Protein AF-A0AAW5EIN3-F1 (afdb_monomer_lite)

InterPro domains:
  IPR001821 [NiFe]-hydrogenase, small subunit [PTHR30013] (1-75)
  IPR006137 NADH:ubiquinone oxidoreductase-like, 20kDa subunit [PF01058] (3-56)
  IPR037024 [NiFe]-hydrogenase, small subunit, N-terminal domain superfamily [G3DSA:3.40.50.700] (1-75)

Secondary structure (DSSP, 8-state):
---EEEEHHHHHH-TGGGSTT-TT----GGGT-SS-EEEE-SSSPPHHHHHHHHHHHHHHSSPPPB-TTS-BTT-

pLDDT: mean 95.32, std 5.25, range [60.91, 98.5]

Sequence (75 aa):
ALAIFAIGTCSSFGGIQAARPNPSNAQPLSKVTSKTVINVPGCPPSEKNIVGNVLHYLLFGELPALDVYNRPKWA

Structure (mmCIF, N/CA/C/O backbone):
data_AF-A0AAW5EIN3-F1
#
_entry.id   AF-A0AAW5EIN3-F1
#
loop_
_atom_site.group_PDB
_atom_site.id
_atom_site.type_symbol
_atom_site.label_atom_id
_atom_site.label_alt_id
_atom_site.label_comp_id
_atom_site.label_asym_id
_atom_site.label_entity_id
_atom_site.label_seq_id
_atom_site.pdbx_PDB_ins_code
_atom_site.Cartn_x
_atom_site.Cartn_y
_atom_site.Cartn_z
_atom_site.occupancy
_atom_site.B_iso_or_equiv
_atom_site.auth_seq_id
_atom_site.auth_comp_id
_atom_site.auth_asym_id
_atom_site.auth_atom_id
_atom_site.pdbx_PDB_model_num
ATOM 1 N N . ALA A 1 1 ? -1.319 -7.336 14.403 1.00 60.91 1 ALA A N 1
ATOM 2 C CA . ALA A 1 1 ? -1.499 -6.032 13.742 1.00 60.91 1 ALA A CA 1
ATOM 3 C C . ALA A 1 1 ? -2.989 -5.794 13.650 1.00 60.91 1 ALA A C 1
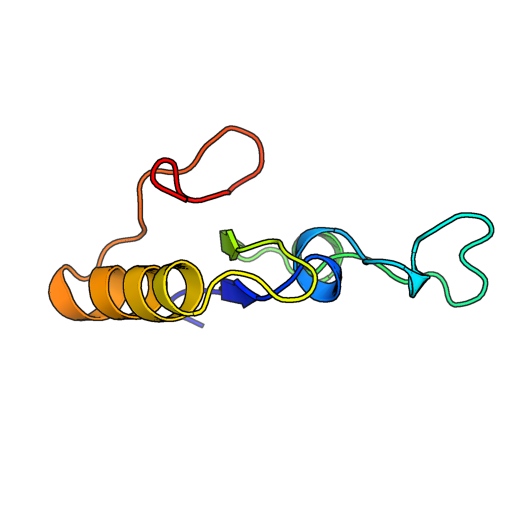ATOM 5 O O . ALA A 1 1 ? -3.673 -6.675 13.142 1.00 60.91 1 ALA A O 1
ATOM 6 N N . LEU A 1 2 ? -3.450 -4.677 14.210 1.00 76.69 2 LEU A N 1
ATOM 7 C CA . LEU A 1 2 ? -4.851 -4.256 14.173 1.00 76.69 2 LEU A CA 1
ATOM 8 C C . LEU A 1 2 ? -5.230 -3.705 12.778 1.00 76.69 2 LEU A C 1
ATOM 10 O O . LEU A 1 2 ? -6.334 -3.934 12.309 1.00 76.69 2 LEU A O 1
ATOM 14 N N . ALA A 1 3 ? -4.268 -3.088 12.080 1.00 83.69 3 ALA A N 1
ATOM 15 C CA . ALA A 1 3 ? -4.343 -2.668 10.679 1.00 83.69 3 ALA A CA 1
ATOM 16 C C . ALA A 1 3 ? -2.937 -2.716 10.041 1.00 83.69 3 ALA A C 1
ATOM 18 O O . ALA A 1 3 ? -1.938 -2.609 10.759 1.00 83.69 3 ALA A O 1
ATOM 19 N N . ILE A 1 4 ? -2.839 -2.883 8.716 1.00 94.94 4 ILE A N 1
ATOM 20 C CA . ILE A 1 4 ? -1.577 -2.782 7.958 1.00 94.94 4 ILE A CA 1
ATOM 21 C C . ILE A 1 4 ? -1.733 -1.695 6.896 1.00 94.94 4 ILE A C 1
ATOM 23 O O . ILE A 1 4 ? -2.501 -1.867 5.955 1.00 94.94 4 ILE A O 1
ATOM 27 N N . PHE A 1 5 ? -0.966 -0.612 7.017 1.00 96.00 5 PHE A N 1
ATOM 28 C CA . PHE A 1 5 ? -0.888 0.440 6.002 1.00 96.00 5 PHE A CA 1
ATOM 29 C C . PHE A 1 5 ? 0.356 0.240 5.131 1.00 96.00 5 PHE A C 1
ATOM 31 O O . PHE A 1 5 ? 1.487 0.394 5.593 1.00 96.00 5 PHE A O 1
ATOM 38 N N . ALA A 1 6 ? 0.148 -0.107 3.863 1.00 97.69 6 ALA A N 1
ATOM 39 C CA . ALA A 1 6 ? 1.197 -0.215 2.860 1.00 97.69 6 ALA A CA 1
ATOM 40 C C . ALA A 1 6 ? 1.513 1.174 2.290 1.00 97.69 6 ALA A C 1
ATOM 42 O O . ALA A 1 6 ? 0.918 1.614 1.304 1.00 97.69 6 ALA A O 1
ATOM 43 N N . ILE A 1 7 ? 2.442 1.879 2.940 1.00 98.00 7 ILE A N 1
ATOM 44 C CA . ILE A 1 7 ? 2.869 3.215 2.518 1.00 98.00 7 ILE A CA 1
ATOM 45 C C . ILE A 1 7 ? 3.798 3.119 1.302 1.00 98.00 7 ILE A C 1
ATOM 47 O O . ILE A 1 7 ? 4.868 2.505 1.350 1.00 98.00 7 ILE A O 1
ATOM 51 N N . GLY A 1 8 ? 3.381 3.754 0.212 1.00 98.44 8 GLY A N 1
ATOM 52 C CA . GLY A 1 8 ? 4.110 3.853 -1.043 1.00 98.44 8 GLY A CA 1
ATOM 53 C C . GLY A 1 8 ? 3.861 2.703 -2.019 1.00 98.44 8 GLY A C 1
ATOM 54 O O . GLY A 1 8 ? 3.477 1.591 -1.653 1.00 98.44 8 GLY A O 1
ATOM 55 N N . THR A 1 9 ? 4.121 2.966 -3.302 1.00 98.50 9 THR A N 1
ATOM 56 C CA . THR A 1 9 ? 3.909 2.002 -4.398 1.00 98.50 9 THR A CA 1
ATOM 57 C C . THR A 1 9 ? 4.740 0.730 -4.215 1.00 98.50 9 THR A C 1
ATOM 59 O O . THR A 1 9 ? 4.291 -0.349 -4.593 1.00 98.50 9 THR A O 1
ATOM 62 N N . CYS A 1 10 ? 5.915 0.827 -3.583 1.00 98.38 10 CYS A N 1
ATOM 63 C CA . CYS A 1 10 ? 6.762 -0.317 -3.243 1.00 98.38 10 CYS A CA 1
ATOM 64 C C . CYS A 1 10 ? 6.023 -1.362 -2.402 1.00 98.38 10 CYS A C 1
ATOM 66 O O . CYS A 1 10 ? 5.983 -2.530 -2.770 1.00 98.38 10 CYS A O 1
ATOM 68 N N . SER A 1 11 ? 5.407 -0.951 -1.295 1.00 98.19 11 SER A N 1
ATOM 69 C CA . SER A 1 11 ? 4.714 -1.876 -0.395 1.00 98.19 11 SER A CA 1
ATOM 70 C C . SER A 1 11 ? 3.302 -2.213 -0.886 1.00 98.19 11 SER A C 1
ATOM 72 O O . SER A 1 11 ? 2.860 -3.351 -0.724 1.00 98.19 11 SER A O 1
ATOM 74 N N . SER A 1 12 ? 2.623 -1.258 -1.536 1.00 98.06 12 SER A N 1
ATOM 75 C CA . SER A 1 12 ? 1.272 -1.448 -2.083 1.00 98.06 12 SER A CA 1
ATOM 76 C C . SER A 1 12 ? 1.256 -2.424 -3.265 1.00 98.06 12 SER A C 1
ATOM 78 O O . SER A 1 12 ? 0.396 -3.298 -3.336 1.00 98.06 12 SER A O 1
ATOM 80 N N . PHE A 1 13 ? 2.214 -2.292 -4.194 1.00 98.06 13 PHE A N 1
ATOM 81 C CA . PHE A 1 13 ? 2.173 -2.963 -5.504 1.00 98.06 13 PHE A CA 1
ATOM 82 C C . PHE A 1 13 ? 3.516 -3.549 -5.972 1.00 98.06 13 PHE A C 1
ATOM 84 O O . PHE A 1 13 ? 3.568 -4.177 -7.025 1.00 98.06 13 PHE A O 1
ATOM 91 N N . GLY A 1 14 ? 4.597 -3.376 -5.209 1.00 98.19 14 GLY A N 1
ATOM 92 C CA . GLY A 1 14 ? 5.939 -3.856 -5.549 1.00 98.19 14 GLY A CA 1
ATOM 93 C C . GLY A 1 14 ? 6.885 -2.769 -6.070 1.00 98.19 14 GLY A C 1
ATOM 94 O O . GLY A 1 14 ? 8.093 -2.938 -5.973 1.00 98.19 14 GLY A O 1
ATOM 95 N N . GLY A 1 15 ? 6.380 -1.625 -6.544 1.00 98.19 15 GLY A N 1
ATOM 96 C CA . GLY A 1 15 ? 7.211 -0.475 -6.933 1.00 98.19 15 GLY A CA 1
ATOM 97 C C . GLY A 1 15 ? 8.122 -0.713 -8.141 1.00 98.19 15 GLY A C 1
ATOM 98 O O . GLY A 1 15 ? 7.887 -1.606 -8.955 1.00 98.19 15 GLY A O 1
ATOM 99 N N . ILE A 1 16 ? 9.167 0.113 -8.263 1.00 98.19 16 ILE A N 1
ATOM 100 C CA . ILE A 1 16 ? 10.111 0.061 -9.392 1.00 98.19 16 ILE A CA 1
ATOM 101 C C . ILE A 1 16 ? 10.885 -1.261 -9.438 1.00 98.19 16 ILE A C 1
ATOM 103 O O . ILE A 1 16 ? 11.160 -1.786 -10.510 1.00 98.19 16 ILE A O 1
ATOM 107 N N . GLN A 1 17 ? 11.166 -1.851 -8.280 1.00 98.00 17 GLN A N 1
ATOM 108 C CA . GLN A 1 17 ? 11.842 -3.137 -8.150 1.00 98.00 17 GLN A CA 1
ATOM 109 C C . GLN A 1 17 ? 11.010 -4.314 -8.686 1.00 98.00 17 GLN A C 1
ATOM 111 O O . GLN A 1 17 ? 11.586 -5.324 -9.078 1.00 98.00 17 GLN A O 1
ATOM 116 N N . ALA A 1 18 ? 9.678 -4.179 -8.745 1.00 98.25 18 ALA A N 1
ATOM 117 C CA . ALA A 1 18 ? 8.786 -5.176 -9.337 1.00 98.25 18 ALA A CA 1
ATOM 118 C C . ALA A 1 18 ? 8.527 -4.952 -10.839 1.00 98.25 18 ALA A C 1
ATOM 120 O O . ALA A 1 18 ? 7.866 -5.777 -11.474 1.00 98.25 18 ALA A O 1
ATOM 121 N N . ALA A 1 19 ? 9.032 -3.858 -11.424 1.00 98.12 19 ALA A N 1
ATOM 122 C CA . ALA A 1 19 ? 8.942 -3.630 -12.861 1.00 98.12 19 ALA A CA 1
ATOM 123 C C . ALA A 1 19 ? 9.713 -4.711 -13.634 1.00 98.12 19 ALA A C 1
ATOM 125 O O . ALA A 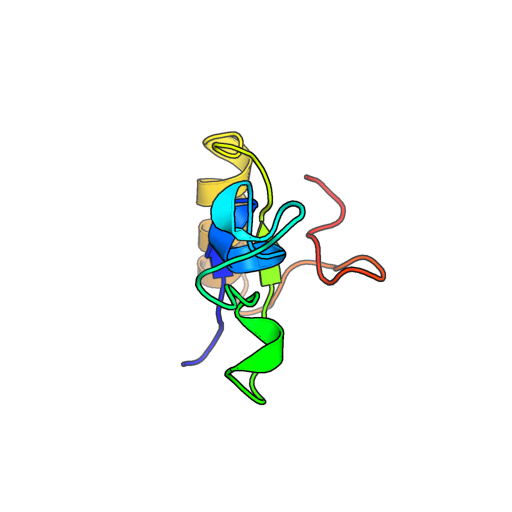1 19 ? 10.665 -5.305 -13.123 1.00 98.12 19 ALA A O 1
ATOM 126 N N . ARG A 1 20 ? 9.318 -4.964 -14.889 1.00 97.62 20 ARG A N 1
ATOM 127 C CA . ARG A 1 20 ? 9.995 -5.941 -15.756 1.00 97.62 20 ARG A CA 1
ATOM 128 C C . ARG A 1 20 ? 11.506 -5.636 -15.813 1.00 97.62 20 ARG A C 1
ATOM 130 O O . ARG A 1 20 ? 11.856 -4.491 -16.085 1.00 97.62 20 ARG A O 1
ATOM 137 N N . PRO A 1 21 ? 12.397 -6.632 -15.634 1.00 97.88 21 PRO A N 1
ATOM 138 C CA . PRO A 1 21 ? 12.135 -8.074 -15.535 1.00 97.88 21 PRO A CA 1
ATOM 139 C C . PRO A 1 21 ? 11.944 -8.634 -14.110 1.00 97.88 21 PRO A C 1
ATOM 141 O O . PRO A 1 21 ? 11.841 -9.846 -13.974 1.00 97.88 21 PRO A O 1
ATOM 144 N N . ASN A 1 22 ? 11.883 -7.797 -13.072 1.00 98.44 22 ASN A N 1
ATOM 145 C CA . ASN A 1 22 ? 11.755 -8.183 -11.659 1.00 98.44 22 ASN A CA 1
ATOM 146 C C . ASN A 1 22 ? 12.753 -9.285 -11.220 1.00 98.44 22 ASN A C 1
ATOM 148 O O . ASN A 1 22 ? 12.344 -10.384 -10.837 1.00 98.44 22 ASN A O 1
ATOM 152 N N . PRO A 1 23 ? 14.072 -9.014 -11.267 1.00 98.25 23 PRO A N 1
ATOM 153 C CA . PRO A 1 23 ? 15.096 -10.026 -10.995 1.00 98.25 23 PRO A CA 1
ATOM 154 C C . PRO A 1 23 ? 15.119 -10.493 -9.532 1.00 98.25 23 PRO A C 1
ATOM 156 O O . PRO A 1 23 ? 15.601 -11.583 -9.244 1.00 98.25 23 PRO A O 1
ATOM 159 N N . SER A 1 24 ? 14.610 -9.680 -8.605 1.00 97.94 24 SER A N 1
ATOM 160 C CA . SER A 1 24 ? 14.557 -9.995 -7.174 1.00 97.94 24 SER A CA 1
ATOM 161 C C . SER A 1 24 ? 13.256 -10.671 -6.746 1.00 97.94 24 SER A C 1
ATOM 163 O O . SER A 1 24 ? 13.106 -10.991 -5.569 1.00 97.94 24 SER A O 1
ATOM 165 N N . ASN A 1 25 ? 12.310 -10.875 -7.672 1.00 97.38 25 ASN A N 1
ATOM 166 C CA . ASN A 1 25 ? 10.963 -11.350 -7.370 1.00 97.38 25 ASN A CA 1
ATOM 167 C C . ASN A 1 25 ? 10.266 -10.497 -6.287 1.00 97.38 25 ASN A C 1
ATOM 169 O O . ASN A 1 25 ? 9.627 -11.022 -5.376 1.00 97.38 25 ASN A O 1
ATOM 173 N N . ALA A 1 26 ? 10.393 -9.170 -6.369 1.00 98.19 26 ALA A N 1
ATOM 174 C CA . ALA A 1 26 ? 9.714 -8.241 -5.476 1.00 98.19 26 ALA A CA 1
ATOM 175 C C . ALA A 1 26 ? 8.188 -8.413 -5.569 1.00 98.19 26 ALA A C 1
ATOM 177 O O . ALA A 1 26 ? 7.627 -8.498 -6.665 1.00 98.19 26 ALA A O 1
ATOM 178 N N . GLN A 1 27 ? 7.520 -8.452 -4.412 1.00 98.00 27 GLN A N 1
ATOM 179 C CA . GLN A 1 27 ? 6.074 -8.641 -4.288 1.00 98.00 27 GLN A CA 1
ATOM 180 C C . GLN A 1 27 ? 5.460 -7.573 -3.367 1.00 98.00 27 GLN A C 1
ATOM 182 O O . GLN A 1 27 ? 6.121 -7.126 -2.427 1.00 98.00 27 GLN A O 1
ATOM 187 N N . PRO A 1 28 ? 4.194 -7.177 -3.596 1.00 97.94 28 PRO A N 1
ATOM 188 C CA . PRO A 1 28 ? 3.449 -6.334 -2.665 1.00 97.94 28 PRO A CA 1
ATOM 189 C C . PRO A 1 28 ? 3.143 -7.045 -1.345 1.00 97.94 28 PRO A C 1
ATOM 191 O O . PRO A 1 28 ? 3.103 -8.278 -1.277 1.00 97.94 28 PRO A O 1
ATOM 194 N N . LEU A 1 29 ? 2.814 -6.261 -0.314 1.00 97.56 29 LEU A N 1
ATOM 195 C CA . LEU A 1 29 ? 2.477 -6.792 1.008 1.00 97.56 29 LEU A CA 1
ATOM 196 C C . LEU A 1 29 ? 1.285 -7.760 0.984 1.00 97.56 29 LEU A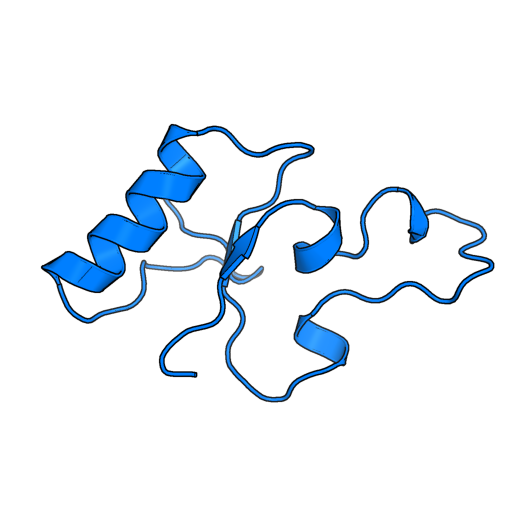 C 1
ATOM 198 O O . LEU A 1 29 ? 1.291 -8.758 1.700 1.00 97.56 29 LEU A O 1
ATOM 202 N N . SER A 1 30 ? 0.299 -7.522 0.117 1.00 95.81 30 SER A N 1
ATOM 203 C CA . SER A 1 30 ? -0.890 -8.375 -0.028 1.00 95.81 30 SER A CA 1
ATOM 204 C C . SER A 1 30 ? -0.588 -9.818 -0.449 1.00 95.81 30 SER A C 1
ATOM 206 O O . SER A 1 30 ? -1.430 -10.689 -0.261 1.00 95.81 30 SER A O 1
ATOM 208 N N . LYS A 1 31 ? 0.602 -10.098 -0.996 1.00 96.88 31 LYS A N 1
ATOM 209 C CA . LYS A 1 31 ? 1.026 -11.459 -1.361 1.00 96.88 31 LYS A CA 1
ATOM 210 C C . LYS A 1 31 ? 1.855 -12.163 -0.290 1.00 96.88 31 LYS A C 1
ATOM 212 O O . LYS A 1 31 ? 2.110 -13.355 -0.423 1.00 96.88 31 LYS A O 1
ATOM 217 N N . VAL A 1 32 ? 2.288 -11.451 0.750 1.00 95.50 32 VAL A N 1
ATOM 218 C CA . VAL A 1 32 ? 3.131 -12.009 1.827 1.00 95.50 32 VAL A CA 1
ATOM 219 C C . VAL A 1 32 ? 2.387 -12.129 3.156 1.00 95.50 32 VAL A C 1
ATOM 221 O O . VAL A 1 32 ? 2.935 -12.625 4.136 1.00 95.50 32 VAL A O 1
ATOM 224 N N . THR A 1 33 ? 1.134 -11.676 3.218 1.00 93.69 33 THR A N 1
ATOM 225 C CA . TH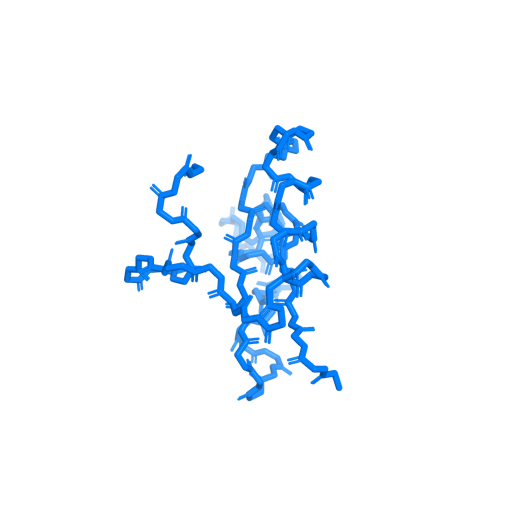R A 1 33 ?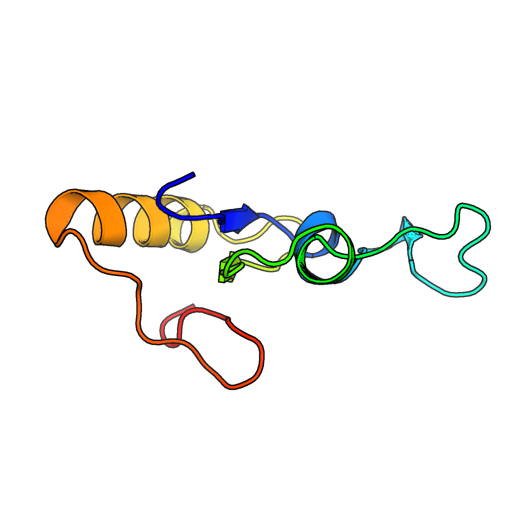 0.304 -11.758 4.419 1.00 93.69 33 THR A CA 1
ATOM 226 C C . THR A 1 33 ? -1.156 -12.020 4.069 1.00 93.69 33 THR A C 1
ATOM 228 O O . THR A 1 33 ? -1.642 -11.563 3.042 1.00 93.69 33 THR A O 1
ATOM 231 N N . SER A 1 34 ? -1.868 -12.730 4.946 1.00 92.50 34 SER A N 1
ATOM 232 C CA . SER A 1 34 ? -3.319 -12.951 4.854 1.00 92.50 34 SER A CA 1
ATOM 233 C C . SER A 1 34 ? -4.147 -11.855 5.535 1.00 92.50 34 SER A C 1
ATOM 235 O O . SER A 1 34 ? -5.374 -11.905 5.530 1.00 92.50 34 SER A O 1
ATOM 237 N N . LYS A 1 35 ? -3.487 -10.879 6.166 1.00 91.75 35 LYS A N 1
ATOM 238 C CA . LYS A 1 35 ? -4.140 -9.754 6.843 1.00 91.75 35 LYS A CA 1
ATOM 239 C C . LYS A 1 35 ? -4.591 -8.709 5.826 1.00 91.75 35 LYS A C 1
ATOM 241 O O . LYS A 1 35 ? -3.943 -8.524 4.801 1.00 91.75 35 LYS A O 1
ATOM 246 N N . THR A 1 36 ? -5.651 -7.974 6.148 1.00 90.06 36 THR A N 1
ATOM 247 C CA . THR A 1 36 ? -6.100 -6.835 5.338 1.00 90.06 36 THR A CA 1
ATOM 248 C C . THR A 1 36 ? -4.996 -5.782 5.240 1.00 90.06 36 THR A C 1
ATOM 250 O O . THR A 1 36 ? -4.489 -5.307 6.259 1.00 90.06 36 THR A O 1
ATOM 253 N N . VAL A 1 37 ? -4.638 -5.420 4.007 1.00 95.81 37 VAL A N 1
ATOM 254 C CA . VAL A 1 37 ? -3.635 -4.398 3.687 1.00 95.81 37 VAL A CA 1
ATOM 255 C C . VAL A 1 37 ? -4.331 -3.202 3.048 1.00 95.81 37 VAL A C 1
ATOM 257 O O . VAL A 1 37 ? -5.013 -3.357 2.036 1.00 95.81 37 VAL A O 1
ATOM 260 N N . ILE A 1 38 ? -4.135 -2.023 3.634 1.00 96.69 38 ILE A N 1
ATOM 261 C CA . ILE A 1 38 ? -4.627 -0.740 3.140 1.00 96.69 38 ILE A CA 1
ATOM 262 C C . ILE A 1 38 ? -3.512 -0.104 2.319 1.00 96.69 38 ILE A C 1
ATOM 264 O O . ILE A 1 38 ? -2.449 0.224 2.848 1.00 96.69 38 ILE A O 1
ATOM 268 N N . ASN A 1 39 ? -3.749 0.061 1.024 1.00 97.88 39 ASN A N 1
ATOM 269 C CA . ASN A 1 39 ? -2.768 0.583 0.087 1.00 97.88 39 ASN A CA 1
ATOM 270 C C . ASN A 1 39 ? -2.808 2.111 0.084 1.00 97.88 39 ASN A C 1
ATOM 272 O O . ASN A 1 39 ? -3.803 2.711 -0.316 1.00 97.88 39 ASN A O 1
ATOM 276 N N . VAL A 1 40 ? -1.702 2.745 0.474 1.00 98.00 40 VAL A N 1
ATOM 277 C CA . VAL A 1 40 ? -1.503 4.198 0.373 1.00 98.00 40 VAL A CA 1
ATOM 278 C C . VAL A 1 40 ? -0.373 4.434 -0.636 1.00 98.00 40 VAL A C 1
ATOM 280 O O . VAL A 1 40 ? 0.768 4.678 -0.235 1.00 98.00 40 VAL A O 1
ATOM 283 N N . PRO A 1 41 ? -0.634 4.262 -1.948 1.00 97.75 41 PRO A N 1
ATOM 284 C CA . PRO A 1 41 ? 0.408 4.269 -2.969 1.00 97.75 41 PRO A CA 1
ATOM 285 C C . PRO A 1 41 ? 0.941 5.677 -3.261 1.00 97.75 41 PRO A C 1
ATOM 287 O O . PRO A 1 41 ? 0.381 6.686 -2.843 1.00 97.75 41 PRO A O 1
ATOM 290 N N . GLY A 1 42 ? 2.048 5.730 -4.000 1.00 97.31 42 GLY A N 1
ATOM 291 C CA . GLY A 1 42 ? 2.809 6.944 -4.301 1.00 97.31 42 GLY A CA 1
ATOM 292 C C . GLY A 1 42 ? 4.311 6.690 -4.169 1.00 97.31 42 GLY A C 1
ATOM 293 O O . GLY A 1 42 ? 4.729 5.761 -3.476 1.00 97.31 42 GLY A O 1
ATOM 294 N N . CYS A 1 43 ? 5.145 7.484 -4.838 1.00 97.12 43 CYS A N 1
ATOM 295 C CA . CYS A 1 43 ? 6.600 7.299 -4.830 1.00 97.12 43 CYS A CA 1
ATOM 296 C C . CYS A 1 43 ? 7.358 8.612 -4.535 1.00 97.12 43 CYS A C 1
ATOM 298 O O . CYS A 1 43 ? 8.105 9.072 -5.398 1.00 97.12 43 CYS A O 1
ATOM 300 N N . PRO A 1 44 ? 7.195 9.207 -3.331 1.00 96.44 44 PRO A N 1
ATOM 301 C CA . PRO A 1 44 ? 6.335 8.770 -2.219 1.00 96.44 44 PRO A CA 1
ATOM 302 C C . PRO A 1 44 ? 4.884 9.307 -2.323 1.00 96.44 44 PRO A C 1
ATOM 304 O O . PRO A 1 44 ? 4.589 10.112 -3.205 1.00 96.44 44 PRO A O 1
ATOM 307 N N . PRO A 1 45 ? 3.944 8.833 -1.480 1.00 97.50 45 PRO A N 1
ATOM 308 C CA . PRO A 1 45 ? 2.602 9.415 -1.367 1.00 97.50 45 PRO A CA 1
ATOM 309 C C . PRO A 1 45 ? 2.653 10.844 -0.815 1.00 97.50 45 PRO A C 1
ATOM 311 O O . PRO A 1 45 ? 3.629 11.214 -0.163 1.00 97.50 45 PRO A O 1
ATOM 314 N N . SER A 1 46 ? 1.569 11.611 -0.983 1.00 97.44 46 SER A N 1
ATOM 315 C CA . SER A 1 46 ? 1.416 12.873 -0.246 1.00 97.44 46 SER A CA 1
ATOM 316 C C . SER A 1 46 ? 1.429 12.622 1.263 1.00 97.44 46 SER A C 1
ATOM 318 O O . SER A 1 46 ? 0.786 11.702 1.774 1.00 97.44 46 SER A O 1
ATOM 320 N N . GLU A 1 47 ? 2.111 13.503 1.984 1.00 96.88 47 GLU A N 1
ATOM 321 C CA . GLU A 1 47 ? 2.179 13.570 3.436 1.00 96.88 47 GLU A CA 1
ATOM 322 C C . GLU A 1 47 ? 0.790 13.599 4.089 1.00 96.88 47 GLU A C 1
ATOM 324 O O . GLU A 1 47 ? 0.564 12.921 5.094 1.00 96.88 47 GLU A O 1
ATOM 329 N N . LYS A 1 48 ? -0.178 14.292 3.470 1.00 96.88 48 LYS A N 1
ATOM 330 C CA . LYS A 1 48 ? -1.568 14.356 3.947 1.00 96.88 48 LYS A CA 1
ATOM 331 C C . LYS A 1 48 ? -2.258 13.000 3.863 1.00 96.88 48 LYS A C 1
ATOM 333 O O . LYS A 1 48 ? -2.997 12.642 4.775 1.00 96.88 48 LYS A O 1
ATOM 338 N N . ASN A 1 49 ? -1.980 12.222 2.818 1.00 96.56 49 ASN A N 1
ATOM 339 C CA . ASN A 1 49 ? -2.551 10.887 2.655 1.00 96.56 49 ASN A CA 1
ATOM 340 C C . ASN A 1 49 ? -1.954 9.907 3.669 1.00 96.56 49 ASN A C 1
ATOM 342 O O . ASN A 1 49 ? -2.679 9.073 4.203 1.00 96.56 49 ASN A O 1
ATOM 346 N N . ILE A 1 50 ? -0.665 10.020 3.993 1.00 96.50 50 ILE A N 1
ATOM 347 C CA . ILE A 1 50 ? -0.043 9.181 5.028 1.00 96.50 50 ILE A CA 1
ATOM 348 C C . ILE A 1 50 ? -0.653 9.502 6.397 1.00 96.50 50 ILE A C 1
ATOM 350 O O . ILE A 1 50 ? -1.205 8.620 7.055 1.00 96.50 50 ILE A O 1
ATOM 354 N N . VAL A 1 51 ? -0.595 10.772 6.809 1.00 96.62 51 VAL A N 1
ATOM 355 C CA . VAL A 1 51 ? -1.047 11.206 8.138 1.00 96.62 51 VAL A CA 1
ATOM 356 C C . VAL A 1 51 ? -2.560 11.048 8.290 1.00 96.62 51 VAL A C 1
ATOM 358 O O . VAL A 1 51 ? -3.017 10.533 9.307 1.00 96.62 51 VAL A O 1
ATOM 361 N N . GLY A 1 52 ? -3.342 11.424 7.276 1.00 96.00 52 GLY A N 1
ATOM 362 C CA . GLY A 1 52 ? -4.803 11.367 7.314 1.00 96.00 52 GLY A CA 1
ATOM 363 C C . GLY A 1 52 ? -5.349 9.953 7.515 1.00 96.00 52 GLY A C 1
ATOM 364 O O . GLY A 1 52 ? -6.277 9.766 8.296 1.00 96.00 52 GLY A O 1
ATOM 365 N N . ASN A 1 53 ? -4.740 8.944 6.885 1.00 94.88 53 ASN A N 1
ATOM 366 C CA . ASN A 1 53 ? -5.143 7.546 7.065 1.00 94.88 53 ASN A CA 1
ATOM 367 C C . ASN A 1 53 ? -4.857 7.021 8.474 1.00 94.88 53 ASN A C 1
ATOM 369 O O . ASN A 1 53 ? -5.709 6.365 9.073 1.00 94.88 53 ASN A O 1
ATOM 373 N N . VAL A 1 54 ? -3.679 7.337 9.019 1.00 94.00 54 VAL A N 1
ATOM 374 C CA . VAL A 1 54 ? -3.318 6.938 10.386 1.00 94.00 54 VAL A CA 1
ATOM 375 C C . VAL A 1 54 ? -4.217 7.643 11.402 1.00 94.00 54 VAL A C 1
ATOM 377 O O . VAL A 1 54 ? -4.748 6.994 12.299 1.00 94.00 54 VAL A O 1
ATOM 380 N N . LEU A 1 55 ? -4.434 8.951 11.244 1.00 95.44 55 LEU A N 1
ATOM 381 C CA . LEU A 1 55 ? -5.293 9.726 12.137 1.00 95.44 55 LEU A CA 1
ATOM 382 C C . LEU A 1 55 ? -6.748 9.266 12.096 1.00 95.44 55 LEU A C 1
ATOM 384 O O . LEU A 1 55 ? -7.350 9.133 13.154 1.00 95.44 55 LEU A O 1
ATOM 388 N N . HIS A 1 56 ? -7.304 8.986 10.915 1.00 94.75 56 HIS A N 1
ATOM 389 C CA . HIS A 1 56 ? -8.665 8.460 10.806 1.00 94.75 56 HIS A CA 1
ATOM 390 C C . HIS A 1 56 ? -8.826 7.176 11.629 1.00 94.75 56 HIS A C 1
ATOM 392 O O . HIS A 1 56 ? -9.728 7.080 12.458 1.00 94.75 56 HIS A O 1
ATOM 398 N N . TYR A 1 57 ? -7.889 6.237 11.478 1.00 93.81 57 TYR A N 1
ATOM 399 C CA . TYR A 1 57 ? -7.914 4.992 12.236 1.00 93.81 57 TYR A CA 1
ATOM 400 C C . TYR A 1 57 ? -7.805 5.212 13.753 1.00 93.81 57 TYR A C 1
ATOM 402 O O . TYR A 1 57 ? -8.520 4.576 14.523 1.00 93.81 57 TYR A O 1
ATOM 410 N N . LEU A 1 58 ? -6.941 6.130 14.197 1.00 93.56 58 LEU A N 1
ATOM 411 C CA . LEU A 1 58 ? -6.772 6.436 15.622 1.00 93.56 58 LEU A CA 1
ATOM 412 C C . LEU A 1 58 ? -7.986 7.145 16.236 1.00 93.56 58 LEU A C 1
ATOM 414 O O . LEU A 1 58 ? -8.315 6.882 17.389 1.00 93.56 58 LEU A O 1
ATOM 418 N N . LEU A 1 59 ? -8.623 8.051 15.494 1.00 95.88 59 LEU A N 1
ATOM 419 C CA . LEU A 1 59 ? -9.733 8.865 15.992 1.00 95.88 59 LEU A CA 1
ATOM 420 C C . LEU A 1 59 ? -11.054 8.095 16.021 1.00 95.88 59 LEU A C 1
ATOM 422 O O . LEU A 1 59 ? -11.822 8.249 16.966 1.00 95.88 59 LEU A O 1
ATOM 426 N N . PHE A 1 60 ? -11.317 7.287 14.994 1.00 94.75 60 PHE A N 1
ATOM 427 C CA . PHE A 1 60 ? -12.610 6.620 14.818 1.00 94.75 60 PHE A CA 1
ATOM 428 C C . PHE A 1 60 ? -12.570 5.122 15.134 1.00 94.75 60 PHE A C 1
ATOM 430 O O . PHE A 1 60 ? -13.618 4.501 15.278 1.00 94.75 60 PHE A O 1
ATOM 437 N N . GLY A 1 61 ? -11.380 4.527 15.268 1.00 92.75 61 GLY A N 1
ATOM 438 C CA . GLY A 1 61 ? -11.231 3.095 15.540 1.00 92.75 61 GLY A CA 1
ATOM 439 C C . GLY A 1 61 ? -11.631 2.195 14.366 1.00 92.75 61 GLY A C 1
ATOM 440 O O . GLY A 1 61 ? -11.750 0.984 14.542 1.00 92.75 61 GLY A O 1
ATOM 441 N N . GLU A 1 62 ? -11.824 2.764 13.175 1.00 92.06 62 GLU A N 1
ATOM 442 C CA . GLU A 1 62 ? -12.236 2.055 11.967 1.00 92.06 62 GLU A CA 1
ATOM 443 C C . GLU A 1 62 ? -11.322 2.363 10.776 1.00 92.06 62 GLU A C 1
ATOM 445 O O . GLU A 1 62 ? -10.587 3.354 10.744 1.00 92.06 62 GLU A O 1
ATOM 450 N N . LEU A 1 63 ? -11.322 1.457 9.799 1.00 91.81 63 LEU A N 1
ATOM 451 C CA . LEU A 1 63 ? -10.578 1.643 8.561 1.00 91.81 63 LEU A CA 1
ATOM 452 C C . LEU A 1 63 ? -11.331 2.585 7.619 1.00 91.81 63 LEU A C 1
ATOM 454 O O . LEU A 1 63 ? -12.560 2.545 7.565 1.00 91.81 63 LEU A O 1
ATOM 458 N N . PRO A 1 64 ? -10.603 3.363 6.804 1.00 93.00 64 PRO A N 1
ATOM 459 C CA . PRO A 1 64 ? -11.227 4.233 5.824 1.00 93.00 64 PRO A CA 1
ATOM 460 C C . PRO A 1 64 ? -12.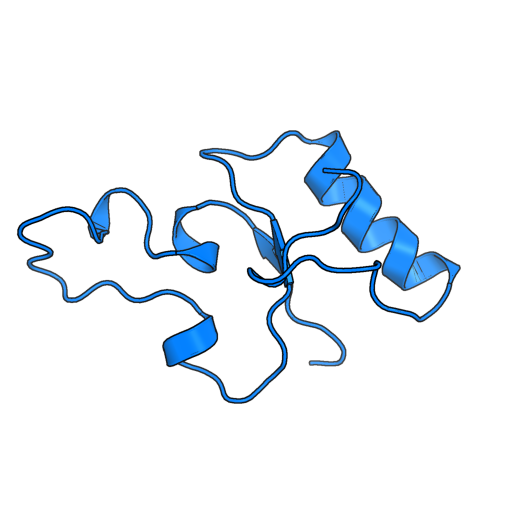011 3.442 4.779 1.00 93.00 64 PRO A C 1
ATOM 462 O O . PRO A 1 64 ? -11.669 2.302 4.460 1.00 93.00 64 PRO A O 1
ATOM 465 N N . ALA A 1 65 ? -13.017 4.068 4.167 1.00 95.25 65 ALA A N 1
ATOM 466 C CA . ALA A 1 65 ? -13.689 3.475 3.018 1.00 95.25 65 ALA A CA 1
ATOM 467 C C . ALA A 1 65 ? -12.685 3.245 1.876 1.00 95.25 65 ALA A C 1
ATOM 469 O O . ALA A 1 65 ? -12.015 4.182 1.432 1.00 95.25 65 ALA A O 1
ATOM 470 N N . LEU A 1 66 ? -12.609 2.004 1.388 1.00 95.94 66 LEU A N 1
ATOM 471 C CA . LEU A 1 66 ? -11.645 1.588 0.369 1.00 95.94 66 LEU A CA 1
ATOM 472 C C . LEU A 1 66 ? -12.285 1.408 -1.014 1.00 95.94 66 LEU A C 1
ATOM 474 O O . LEU A 1 66 ? -13.480 1.126 -1.137 1.00 95.94 66 LEU A O 1
ATOM 478 N N . ASP A 1 67 ? -11.481 1.565 -2.061 1.00 96.88 67 ASP A N 1
ATOM 479 C CA . ASP A 1 67 ? -11.808 1.156 -3.425 1.00 96.88 67 ASP A CA 1
ATOM 480 C C . ASP A 1 67 ? -11.469 -0.326 -3.692 1.00 96.88 67 ASP A C 1
ATOM 482 O O . ASP A 1 67 ? -11.009 -1.056 -2.813 1.00 96.88 67 ASP A O 1
ATOM 486 N N . VAL A 1 68 ? -11.678 -0.776 -4.933 1.00 96.69 68 VAL A N 1
ATOM 487 C CA . VAL A 1 68 ? -11.426 -2.168 -5.359 1.00 96.69 68 VAL A CA 1
ATOM 488 C C . VAL A 1 68 ? -9.953 -2.594 -5.291 1.00 96.69 68 VAL A C 1
ATOM 490 O O . VAL A 1 68 ? -9.654 -3.780 -5.390 1.00 96.69 68 VAL A O 1
ATOM 493 N N . TYR A 1 69 ? -9.028 -1.648 -5.115 1.00 96.31 69 TYR A N 1
ATOM 494 C CA . TYR A 1 69 ? -7.594 -1.889 -4.960 1.00 96.31 69 TYR A CA 1
ATOM 495 C C . TYR A 1 69 ? -7.140 -1.734 -3.504 1.00 96.31 69 TYR A C 1
ATOM 497 O O . TYR A 1 69 ? -5.940 -1.609 -3.247 1.00 96.31 69 TYR A O 1
ATOM 505 N N . ASN A 1 70 ? -8.077 -1.725 -2.551 1.00 96.19 70 ASN A N 1
ATOM 506 C CA . ASN A 1 70 ? -7.841 -1.453 -1.136 1.00 96.19 70 ASN A CA 1
ATOM 507 C C . ASN A 1 70 ? -7.192 -0.083 -0.869 1.00 96.19 70 ASN A C 1
ATOM 509 O O . ASN A 1 70 ? -6.428 0.056 0.089 1.00 96.19 70 ASN A O 1
ATOM 513 N N . ARG A 1 71 ? -7.463 0.931 -1.701 1.00 97.69 71 ARG A N 1
ATOM 514 C CA . ARG A 1 71 ? -6.979 2.305 -1.491 1.00 97.69 71 ARG A CA 1
ATOM 515 C C . ARG A 1 71 ? -8.058 3.170 -0.832 1.00 97.69 71 ARG A C 1
ATOM 517 O O . ARG A 1 71 ? -9.223 3.026 -1.197 1.00 97.69 71 ARG A O 1
ATOM 524 N N . PRO A 1 72 ? -7.714 4.077 0.095 1.00 96.88 72 PRO A N 1
ATOM 525 C CA . PRO A 1 72 ? -8.663 5.026 0.684 1.00 96.88 72 PRO A CA 1
ATOM 526 C C . PRO A 1 72 ? -9.325 5.905 -0.384 1.00 96.88 72 PRO A C 1
ATOM 528 O O . PRO A 1 72 ? -8.633 6.517 -1.189 1.00 96.88 72 PRO A O 1
ATOM 531 N N . LYS A 1 73 ? -10.660 6.007 -0.387 1.00 96.25 73 LYS A N 1
ATOM 532 C CA . LYS A 1 73 ? -11.416 6.704 -1.452 1.00 96.25 73 LYS A CA 1
ATOM 533 C C . LYS A 1 73 ? -11.177 8.215 -1.551 1.00 96.25 73 LYS A C 1
ATOM 535 O O . LYS A 1 73 ? -11.543 8.811 -2.557 1.00 96.25 73 LYS A O 1
ATOM 540 N N . TRP A 1 74 ? -10.638 8.845 -0.511 1.00 92.88 74 TRP A N 1
ATOM 541 C CA . TRP A 1 74 ? -10.390 10.290 -0.484 1.00 92.88 74 TRP A CA 1
ATOM 542 C C . TRP A 1 74 ? -9.000 10.689 -1.001 1.00 92.88 74 TRP A C 1
ATOM 544 O O . TRP A 1 74 ? -8.689 11.880 -1.008 1.00 92.88 74 TRP A O 1
ATOM 554 N N . ALA A 1 75 ? -8.150 9.707 -1.320 1.00 88.06 75 ALA A N 1
ATOM 555 C CA . ALA A 1 75 ? -6.708 9.858 -1.508 1.00 88.06 75 ALA A CA 1
ATOM 556 C C . ALA A 1 75 ? -6.245 9.508 -2.924 1.00 88.06 75 ALA A C 1
ATOM 558 O O . ALA A 1 75 ? -6.839 8.601 -3.550 1.00 88.06 75 ALA A O 1
#

Foldseek 3Di:
DLAAEQFECCQLANPPCCPPPNPVVGGHVVVVDPGDYAYQYDVGHDPCSVVVQVVCCVPVVDGADADPSNYHPVD

Radius of gyration: 12.73 Å; chains: 1; bounding box: 29×27×32 Å

Organism: Campylobacter jejuni (NCBI:txid197)